Protein AF-A0A966QBP2-F1 (afdb_monomer_lite)

Radius of gyration: 14.1 Å; chains: 1; bounding box: 32×29×41 Å

pLDDT: mean 90.87, std 15.33, range [36.44, 98.75]

Secondary structure (DSSP, 8-state):
----S-TTSS--S-EEEE--S-HHHHHHHHHHHHHH--SEEEEEE--PPTT-HHHHHHHHHHHHHHHHH--SS-EEEEEE-

Structure (mmCIF, N/CA/C/O backbone):
data_AF-A0A966QBP2-F1
#
_entry.id   AF-A0A966QBP2-F1
#
loop_
_atom_site.group_PDB
_atom_site.id
_atom_site.type_symbol
_atom_site.label_atom_id
_atom_site.label_alt_id
_atom_site.label_comp_id
_atom_site.label_asym_id
_atom_site.label_entity_id
_atom_site.label_seq_id
_atom_site.pdbx_PDB_ins_code
_atom_site.Cartn_x
_atom_site.Cartn_y
_atom_site.Cartn_z
_atom_site.occupancy
_atom_site.B_iso_or_equiv
_atom_site.auth_seq_id
_atom_site.auth_comp_id
_atom_site.auth_asym_id
_atom_site.auth_atom_id
_atom_site.pdbx_PDB_model_num
ATOM 1 N N . MET A 1 1 ? -19.330 20.304 8.782 1.00 36.44 1 MET A N 1
ATOM 2 C CA . MET A 1 1 ? -18.144 19.557 9.250 1.00 36.44 1 MET A CA 1
ATOM 3 C C . MET A 1 1 ? -18.662 18.366 10.039 1.00 36.44 1 MET A C 1
ATOM 5 O O . MET A 1 1 ? -19.169 18.565 11.133 1.00 36.44 1 MET A O 1
ATOM 9 N N . LEU A 1 2 ? -18.687 17.167 9.452 1.00 44.75 2 LEU A N 1
ATOM 10 C CA . LEU A 1 2 ? -19.037 15.962 10.207 1.00 44.75 2 LEU A CA 1
ATOM 11 C C . LEU A 1 2 ? -17.871 15.689 11.159 1.00 44.75 2 LEU A C 1
ATOM 13 O O . LEU A 1 2 ? -16.794 15.305 10.714 1.00 44.75 2 LEU A O 1
ATOM 17 N N . ALA A 1 3 ? -18.062 15.955 12.448 1.00 40.81 3 ALA A N 1
ATOM 18 C CA . ALA A 1 3 ? -17.167 15.439 13.469 1.00 40.81 3 ALA A CA 1
ATOM 19 C C . ALA A 1 3 ? -17.273 13.909 13.416 1.00 40.81 3 ALA A C 1
ATOM 21 O O . ALA A 1 3 ? -18.344 13.359 13.676 1.00 40.81 3 ALA A O 1
ATOM 22 N N . ALA A 1 4 ? -16.202 13.231 13.001 1.00 50.56 4 ALA A N 1
ATOM 23 C CA . ALA A 1 4 ? -16.149 11.778 13.034 1.00 50.56 4 ALA A CA 1
ATOM 24 C C . ALA A 1 4 ? -16.221 11.345 14.511 1.00 50.56 4 ALA A C 1
ATOM 26 O O . ALA A 1 4 ? -15.346 11.729 15.291 1.00 50.56 4 ALA A O 1
ATOM 27 N N . PRO A 1 5 ? -17.264 10.614 14.939 1.00 46.66 5 PRO A N 1
ATOM 28 C CA . PRO A 1 5 ? -17.370 10.191 16.322 1.00 46.66 5 PRO A CA 1
ATOM 29 C C . PRO A 1 5 ? -16.278 9.157 16.614 1.00 46.66 5 PRO A C 1
ATOM 31 O O . PRO A 1 5 ? -16.164 8.162 15.905 1.00 46.66 5 PRO A O 1
ATOM 34 N N . GLY A 1 6 ? -15.522 9.380 17.690 1.00 50.31 6 GLY A N 1
ATOM 35 C CA . GLY A 1 6 ? -14.798 8.322 18.395 1.00 50.31 6 GLY A CA 1
ATOM 36 C C . GLY A 1 6 ? -13.341 8.082 17.996 1.00 50.31 6 GLY A C 1
ATOM 37 O O . GLY A 1 6 ? -12.997 6.960 17.650 1.00 50.31 6 GLY A O 1
ATOM 38 N N . LEU A 1 7 ? -12.444 9.054 18.192 1.00 53.81 7 LEU A N 1
ATOM 39 C CA . LEU A 1 7 ? -10.997 8.778 18.307 1.00 53.81 7 LEU A CA 1
ATOM 40 C C . LEU A 1 7 ? -10.647 8.202 19.697 1.00 53.81 7 LEU A C 1
ATOM 42 O O . LEU A 1 7 ? -9.772 8.700 20.396 1.00 53.81 7 LEU A O 1
ATOM 46 N N . ALA A 1 8 ? -11.380 7.172 20.120 1.00 54.81 8 ALA A N 1
ATOM 47 C CA . ALA A 1 8 ? -10.970 6.284 21.212 1.00 54.81 8 ALA A CA 1
ATOM 48 C C . ALA A 1 8 ? -10.383 4.964 20.666 1.00 54.81 8 ALA A C 1
ATOM 50 O O . ALA A 1 8 ? -9.792 4.198 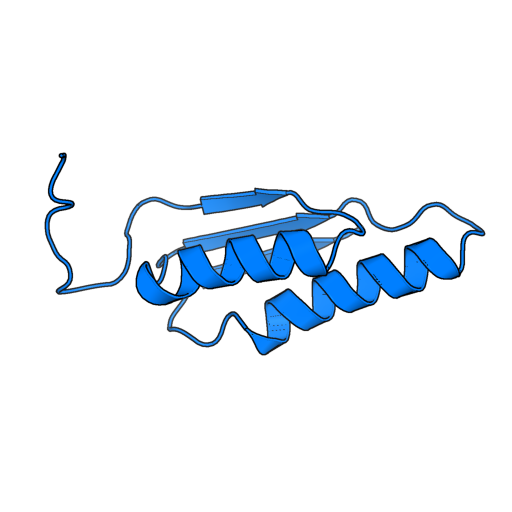21.419 1.00 54.81 8 ALA A O 1
ATOM 51 N N . GLN A 1 9 ? -10.554 4.709 19.361 1.00 65.81 9 GLN A N 1
ATOM 52 C CA . GLN A 1 9 ? -10.081 3.562 18.579 1.00 65.81 9 GLN A CA 1
ATOM 53 C C . GLN A 1 9 ? -9.862 4.051 17.125 1.00 65.81 9 GLN A C 1
ATOM 55 O O . GLN A 1 9 ? -10.526 5.002 16.712 1.00 65.81 9 GLN A O 1
ATOM 60 N N . GLY A 1 10 ? -8.961 3.441 16.342 1.00 76.31 10 GLY A N 1
ATOM 61 C CA . GLY A 1 10 ? -8.666 3.855 14.950 1.00 76.31 10 GLY A CA 1
ATOM 62 C C . GLY A 1 10 ? -9.882 3.858 14.000 1.00 76.31 10 GLY A C 1
ATOM 63 O O . GLY A 1 10 ? -10.934 3.309 14.337 1.00 76.31 10 GLY A O 1
ATOM 64 N N . TYR A 1 11 ? -9.767 4.446 12.801 1.00 93.00 11 TYR A N 1
ATOM 65 C CA . TYR A 1 11 ? -10.883 4.601 11.850 1.00 93.00 11 TYR A CA 1
ATOM 66 C C . TYR A 1 11 ? -11.501 3.253 11.422 1.00 93.00 11 TYR A C 1
ATOM 68 O O . TYR A 1 11 ? -10.828 2.369 10.888 1.00 93.00 11 TYR A O 1
ATOM 76 N N . GLY A 1 12 ? -12.803 3.079 11.681 1.00 94.31 12 GLY A N 1
ATOM 77 C CA . GLY A 1 12 ? -13.476 1.774 11.594 1.00 94.31 12 GLY A CA 1
ATOM 78 C C . GLY A 1 12 ? -13.996 1.364 10.210 1.00 94.31 12 GLY A C 1
ATOM 79 O O . GLY A 1 12 ? -14.276 0.180 9.990 1.00 94.31 12 GLY A O 1
ATOM 80 N N . VAL A 1 13 ? -14.136 2.306 9.270 1.00 96.06 13 VAL A N 1
ATOM 81 C CA . VAL A 1 13 ? -14.579 1.993 7.900 1.00 96.06 13 VAL A CA 1
ATOM 82 C C . VAL A 1 13 ? -13.387 1.437 7.111 1.00 96.06 13 VAL A C 1
ATOM 84 O O . VAL A 1 13 ? -12.343 2.089 7.075 1.00 96.06 13 VAL A O 1
ATOM 87 N N . PRO A 1 14 ? -13.499 0.251 6.482 1.00 97.06 14 PRO A N 1
ATOM 88 C CA . PRO A 1 14 ? -12.398 -0.313 5.708 1.00 97.06 14 PRO A CA 1
ATOM 89 C C . PRO A 1 14 ? -12.041 0.544 4.492 1.00 97.06 14 PRO A C 1
ATOM 91 O O . PRO A 1 14 ? -12.930 1.051 3.807 1.00 97.06 14 PRO A O 1
ATOM 94 N N . ILE A 1 15 ? -10.746 0.649 4.195 1.00 98.06 15 ILE A N 1
ATOM 95 C CA . ILE A 1 15 ? -10.233 1.431 3.064 1.00 98.06 15 ILE A CA 1
ATOM 96 C C . ILE A 1 15 ? -9.509 0.508 2.086 1.00 98.06 15 ILE A C 1
ATOM 98 O O . ILE A 1 15 ? -8.679 -0.302 2.495 1.00 98.06 15 ILE A O 1
ATOM 102 N N . LEU A 1 16 ? -9.805 0.652 0.793 1.00 98.56 16 LEU A N 1
ATOM 103 C CA . LEU A 1 16 ? -9.042 0.050 -0.298 1.00 98.56 16 LEU A CA 1
ATOM 104 C C . LEU A 1 16 ? -8.242 1.138 -1.016 1.00 98.56 16 LEU A C 1
ATOM 106 O O . LEU A 1 16 ? -8.820 2.072 -1.569 1.00 98.56 16 LEU A O 1
ATOM 110 N N . VAL A 1 17 ? -6.923 0.980 -1.044 1.00 98.44 17 VAL A N 1
ATOM 111 C CA . VAL A 1 17 ? -6.007 1.805 -1.831 1.00 98.44 17 VAL A CA 1
ATOM 112 C C . VAL A 1 17 ? -5.587 1.027 -3.069 1.00 98.44 17 VAL A C 1
ATOM 114 O O . VAL A 1 17 ? -4.930 -0.009 -2.978 1.00 98.44 17 VAL A O 1
ATOM 117 N N . ILE A 1 18 ? -5.953 1.544 -4.236 1.00 98.31 18 ILE A N 1
ATOM 118 C CA . ILE A 1 18 ? -5.477 1.044 -5.525 1.00 98.31 18 ILE A CA 1
ATOM 119 C C . ILE A 1 18 ? -4.370 1.985 -5.987 1.00 98.31 18 ILE A C 1
ATOM 121 O O . ILE A 1 18 ? -4.590 3.192 -6.098 1.00 98.31 18 ILE A O 1
ATOM 125 N N . PHE A 1 19 ? -3.178 1.449 -6.226 1.00 98.06 19 PHE A N 1
ATOM 126 C CA . PHE A 1 19 ? -2.004 2.240 -6.584 1.00 98.06 19 PHE A CA 1
ATOM 127 C C . PHE A 1 19 ? -1.178 1.561 -7.678 1.00 98.06 19 PHE A C 1
ATOM 129 O O . PHE A 1 19 ? -1.365 0.388 -7.992 1.00 98.06 19 PHE A O 1
ATOM 136 N N . TRP A 1 20 ? -0.249 2.322 -8.260 1.00 97.00 20 TRP A N 1
ATOM 137 C CA . TRP A 1 20 ? 0.672 1.822 -9.279 1.00 97.00 20 TRP A CA 1
ATOM 138 C C . TRP A 1 20 ? 2.103 2.339 -9.058 1.00 97.00 20 TRP A C 1
ATOM 140 O O . TRP A 1 20 ? 2.753 1.923 -8.104 1.00 97.00 20 TRP A O 1
ATOM 150 N N . ASN A 1 21 ? 2.594 3.256 -9.896 1.00 96.88 21 ASN A N 1
ATOM 151 C CA . ASN A 1 21 ? 4.004 3.659 -9.991 1.00 96.88 21 ASN A CA 1
ATOM 152 C C . ASN A 1 21 ? 4.272 5.124 -9.571 1.00 96.88 21 ASN A C 1
ATOM 154 O O . ASN A 1 21 ? 5.209 5.743 -10.065 1.00 96.88 21 ASN A O 1
ATOM 158 N N . ARG A 1 22 ? 3.427 5.717 -8.717 1.00 98.00 22 ARG A N 1
ATOM 159 C CA . ARG A 1 22 ? 3.542 7.129 -8.297 1.00 98.00 22 ARG A CA 1
ATOM 160 C C . ARG A 1 22 ? 3.870 7.245 -6.801 1.00 98.00 22 ARG A C 1
ATOM 162 O O . ARG A 1 22 ? 2.956 7.543 -6.026 1.00 98.00 22 ARG A O 1
ATOM 169 N N . PRO A 1 23 ? 5.126 7.000 -6.383 1.00 98.25 23 PRO A N 1
ATOM 170 C CA . PRO A 1 23 ? 5.484 6.916 -4.966 1.00 98.25 23 PRO A CA 1
ATOM 171 C C . PRO A 1 23 ? 5.170 8.196 -4.184 1.00 98.25 23 PRO A C 1
ATOM 173 O O . PRO A 1 23 ? 4.702 8.128 -3.057 1.00 98.25 23 PRO A O 1
ATOM 176 N N . GLU A 1 24 ? 5.327 9.362 -4.793 1.00 98.44 24 GLU A N 1
ATOM 177 C CA . GLU A 1 24 ? 5.136 10.667 -4.158 1.00 98.44 24 GLU A CA 1
ATOM 178 C C . GLU A 1 24 ? 3.647 10.953 -3.917 1.00 98.44 24 GLU A C 1
ATOM 180 O O . GLU A 1 24 ? 3.270 11.478 -2.871 1.00 98.44 24 GLU A O 1
ATOM 185 N N . MET A 1 25 ? 2.774 10.538 -4.844 1.00 98.50 25 MET A N 1
ATOM 186 C CA . MET A 1 25 ? 1.323 10.610 -4.632 1.00 98.50 25 MET A CA 1
ATOM 187 C C . MET A 1 25 ? 0.866 9.606 -3.572 1.00 98.50 25 MET A C 1
ATOM 189 O O . MET A 1 25 ? -0.012 9.919 -2.769 1.00 98.50 25 MET A O 1
ATOM 193 N N . LEU A 1 26 ? 1.459 8.408 -3.562 1.00 98.69 26 LEU A N 1
ATOM 194 C CA . LEU A 1 26 ? 1.167 7.401 -2.549 1.00 98.69 26 LEU A CA 1
ATOM 195 C C . LEU A 1 26 ? 1.613 7.866 -1.158 1.00 98.69 26 LEU A C 1
ATOM 197 O O . LEU A 1 26 ? 0.862 7.698 -0.205 1.00 98.69 26 LEU A O 1
ATOM 201 N N . ALA A 1 27 ? 2.779 8.504 -1.047 1.00 98.62 27 ALA A N 1
ATOM 202 C CA . ALA A 1 27 ? 3.263 9.086 0.199 1.00 98.62 27 ALA A CA 1
ATOM 203 C C . ALA A 1 27 ? 2.284 10.137 0.742 1.00 98.62 27 ALA A C 1
ATOM 205 O O . ALA A 1 27 ? 1.868 10.036 1.891 1.00 98.62 27 ALA A O 1
ATOM 206 N N . GLY A 1 28 ? 1.818 11.062 -0.106 1.00 98.56 28 GLY A N 1
ATOM 207 C CA . GLY A 1 28 ? 0.819 12.056 0.301 1.00 98.56 28 GLY A CA 1
ATOM 208 C C . GLY A 1 28 ? -0.519 11.443 0.735 1.00 98.56 28 GLY A C 1
ATOM 209 O O . GLY A 1 28 ? -1.163 11.944 1.653 1.00 98.56 28 GLY A O 1
ATOM 210 N N . LEU A 1 29 ? -0.942 10.332 0.120 1.00 98.31 29 LEU A N 1
ATOM 211 C CA . LEU A 1 29 ? -2.111 9.580 0.589 1.00 98.31 29 LEU A CA 1
ATOM 212 C C . LEU A 1 29 ? -1.859 8.960 1.973 1.00 98.31 29 LEU A C 1
ATOM 214 O O . LEU A 1 29 ? -2.733 9.019 2.838 1.00 98.31 29 LEU A O 1
ATOM 218 N N . LEU A 1 30 ? -0.679 8.377 2.188 1.00 98.3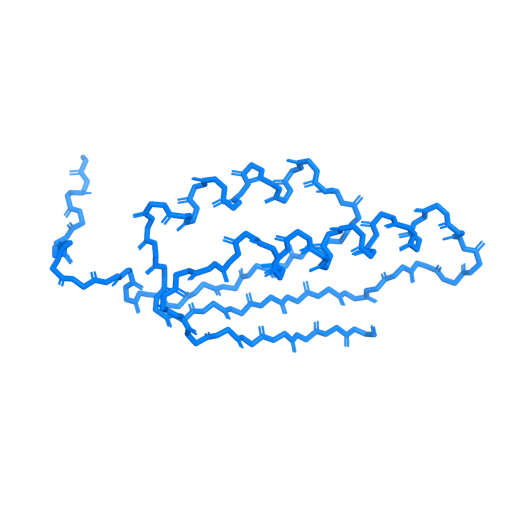1 30 LEU A N 1
ATOM 219 C CA . LEU A 1 30 ? -0.297 7.773 3.466 1.00 98.31 30 LEU A CA 1
ATOM 220 C C . LEU A 1 30 ? -0.212 8.815 4.588 1.00 98.31 30 LEU A C 1
ATOM 222 O O . LEU A 1 30 ? -0.671 8.519 5.687 1.00 98.31 30 LEU A O 1
ATOM 226 N N . ASP A 1 31 ? 0.242 10.040 4.302 1.00 97.94 31 ASP A N 1
ATOM 227 C CA . ASP A 1 31 ? 0.245 11.154 5.265 1.00 97.94 31 ASP A CA 1
ATOM 228 C C . ASP A 1 31 ? -1.168 11.478 5.795 1.00 97.94 31 ASP A C 1
ATOM 230 O O . ASP A 1 31 ? -1.328 11.899 6.939 1.00 97.94 31 ASP A O 1
ATOM 234 N N . VAL A 1 32 ? -2.214 11.259 4.988 1.00 95.94 32 VAL A N 1
ATOM 235 C CA . VAL A 1 32 ? -3.617 11.452 5.400 1.00 95.94 32 VAL A CA 1
ATOM 236 C C . VAL A 1 32 ? -4.159 10.238 6.156 1.00 95.94 32 VAL A C 1
ATOM 238 O O . VAL A 1 32 ? -4.968 10.386 7.074 1.00 95.94 32 VAL A O 1
ATOM 241 N N . LEU A 1 33 ? -3.734 9.028 5.783 1.00 96.06 33 LEU A N 1
ATOM 242 C CA . LEU A 1 33 ? -4.174 7.794 6.438 1.00 96.06 33 LEU A CA 1
ATOM 243 C C . LEU A 1 33 ? -3.537 7.600 7.818 1.00 96.06 33 LEU A C 1
ATOM 245 O O . LEU A 1 33 ? -4.189 7.057 8.707 1.00 96.06 33 LEU A O 1
ATOM 249 N N . GLU A 1 34 ? -2.306 8.064 8.014 1.00 95.31 34 GLU A N 1
ATOM 250 C CA . GLU A 1 34 ? -1.555 7.920 9.262 1.00 95.31 34 GLU A CA 1
ATOM 251 C C . GLU A 1 34 ? -2.286 8.490 10.495 1.00 95.31 34 GLU A C 1
ATOM 253 O O . GLU A 1 34 ? -2.449 7.747 11.462 1.00 95.31 34 GLU A O 1
ATOM 258 N N . PRO A 1 35 ? -2.823 9.729 10.501 1.00 94.38 35 PRO A N 1
ATOM 259 C CA . PRO A 1 35 ? -3.600 10.229 11.639 1.00 94.38 35 PRO A CA 1
ATOM 260 C C . PRO A 1 35 ? -4.987 9.577 11.775 1.00 94.38 35 PRO A C 1
ATOM 262 O O . PRO A 1 35 ? -5.566 9.604 12.860 1.00 94.38 35 PRO A O 1
ATOM 265 N N . LEU A 1 36 ? -5.539 8.994 10.703 1.00 93.94 36 LEU A N 1
ATOM 266 C CA . LEU A 1 36 ? -6.822 8.278 10.747 1.00 93.94 36 LEU A CA 1
ATOM 267 C C . LEU A 1 36 ? -6.688 6.879 11.359 1.00 93.94 36 LEU A C 1
ATOM 269 O O . LEU A 1 36 ? -7.656 6.366 11.921 1.00 93.94 36 LEU A O 1
ATOM 273 N N . GLN A 1 37 ? -5.514 6.259 11.221 1.00 95.12 37 GLN A N 1
ATOM 274 C CA . GLN A 1 37 ? -5.213 4.899 11.669 1.00 95.12 37 GLN A CA 1
ATOM 275 C C . GLN A 1 37 ? -6.337 3.898 11.334 1.00 95.12 37 GLN A C 1
ATOM 277 O O . GLN A 1 37 ? -6.980 3.365 12.244 1.00 95.12 37 GLN A O 1
ATOM 282 N N . PRO A 1 38 ? -6.643 3.645 10.044 1.00 95.88 38 PRO A N 1
ATOM 283 C CA . PRO A 1 38 ? -7.666 2.678 9.668 1.00 95.88 38 PRO A CA 1
ATOM 284 C C . PRO A 1 38 ? -7.401 1.318 10.304 1.00 95.88 38 PRO A C 1
ATOM 286 O O . PRO A 1 38 ? -6.289 0.799 10.222 1.00 95.88 38 PRO A O 1
ATOM 289 N N . GLN A 1 39 ? -8.437 0.711 10.877 1.00 96.38 39 GLN A N 1
ATOM 290 C CA . GLN A 1 39 ? -8.337 -0.618 11.488 1.00 96.38 39 GLN A CA 1
ATOM 291 C C . GLN A 1 39 ? -8.184 -1.727 10.435 1.00 96.38 39 GLN A C 1
ATOM 293 O O . GLN A 1 39 ? -7.637 -2.793 10.717 1.00 96.38 39 GLN A O 1
ATOM 298 N N . ARG A 1 40 ? -8.681 -1.484 9.214 1.00 97.75 40 ARG A N 1
ATOM 299 C CA . ARG A 1 40 ? -8.613 -2.393 8.063 1.00 97.75 40 ARG A CA 1
ATOM 300 C C . ARG A 1 40 ? -8.179 -1.624 6.823 1.00 97.75 40 ARG A C 1
ATOM 302 O O . ARG A 1 40 ? -8.891 -0.719 6.382 1.00 97.75 40 ARG A O 1
ATOM 309 N N . LEU A 1 41 ? -7.040 -2.018 6.261 1.00 98.44 41 LEU A N 1
ATOM 310 C CA . LEU A 1 41 ? -6.477 -1.431 5.051 1.00 98.44 41 LEU A CA 1
ATOM 311 C C . LEU A 1 41 ? -6.195 -2.532 4.028 1.00 98.44 41 LEU A C 1
ATOM 313 O O . LEU A 1 41 ? -5.495 -3.504 4.307 1.00 98.44 41 LEU A O 1
ATOM 317 N N . TYR A 1 42 ? -6.734 -2.361 2.829 1.00 98.75 42 TYR A N 1
ATOM 318 C CA . TYR A 1 42 ? -6.436 -3.193 1.674 1.00 98.75 42 TYR A CA 1
ATOM 319 C C . TYR A 1 42 ? -5.605 -2.371 0.704 1.00 98.75 42 TYR A C 1
ATOM 321 O O . TYR A 1 42 ? -5.935 -1.217 0.430 1.00 98.75 42 TYR A O 1
ATOM 329 N N . VAL A 1 43 ? -4.556 -2.966 0.153 1.00 98.56 43 VAL A N 1
ATOM 330 C CA . VAL A 1 43 ? -3.736 -2.329 -0.875 1.00 98.56 43 VAL A CA 1
ATOM 331 C C . VAL A 1 43 ? -3.642 -3.244 -2.092 1.00 98.56 43 VAL A C 1
ATOM 333 O O . VAL A 1 43 ? -3.412 -4.449 -1.959 1.00 98.56 43 VAL A O 1
ATOM 336 N N . ALA A 1 44 ? -3.855 -2.684 -3.280 1.00 98.50 44 ALA A N 1
ATOM 337 C CA . ALA A 1 44 ? -3.865 -3.424 -4.536 1.00 98.50 44 ALA A CA 1
ATOM 338 C C . ALA A 1 44 ? -3.018 -2.722 -5.604 1.00 98.50 44 ALA A C 1
ATOM 340 O O . ALA A 1 44 ? -3.112 -1.505 -5.771 1.00 98.50 44 ALA A O 1
ATOM 341 N N . CYS A 1 45 ? -2.200 -3.498 -6.318 1.00 97.56 45 CYS A N 1
ATOM 342 C CA . CYS A 1 45 ? -1.347 -3.011 -7.401 1.00 97.56 45 CYS A CA 1
ATOM 343 C C . CYS A 1 45 ? -1.147 -4.102 -8.463 1.00 97.56 45 CYS A C 1
ATOM 345 O O . CYS A 1 45 ? -0.600 -5.166 -8.164 1.00 97.56 45 CYS A O 1
ATOM 347 N N . ASP A 1 46 ? -1.524 -3.800 -9.707 1.00 94.62 46 ASP A N 1
ATOM 348 C CA . ASP A 1 46 ? -1.445 -4.720 -10.856 1.00 94.62 46 ASP A CA 1
ATOM 349 C C . ASP A 1 46 ? -0.012 -4.936 -11.381 1.00 94.62 46 ASP A C 1
ATOM 351 O O . ASP A 1 46 ? 0.201 -5.686 -12.328 1.00 94.62 46 ASP A O 1
ATOM 355 N N . GLY A 1 47 ? 0.987 -4.303 -10.760 1.00 92.38 47 GLY A N 1
ATOM 356 C CA . GLY A 1 47 ? 2.394 -4.494 -11.100 1.00 92.38 47 GLY A CA 1
ATOM 357 C C . GLY A 1 47 ? 2.885 -3.646 -12.284 1.00 92.38 47 GLY A C 1
ATOM 358 O O . GLY A 1 47 ? 2.124 -2.912 -12.919 1.00 92.38 47 GLY A O 1
ATOM 359 N N . PRO A 1 48 ? 4.201 -3.656 -12.544 1.00 93.62 48 PRO A N 1
ATOM 360 C CA . PRO A 1 48 ? 4.802 -2.908 -13.642 1.00 93.62 48 PRO A CA 1
ATOM 361 C C . PRO A 1 48 ? 4.493 -3.556 -14.997 1.00 93.62 48 PRO A C 1
ATOM 363 O O . PRO A 1 48 ? 4.164 -4.738 -15.081 1.00 93.62 48 PRO A O 1
ATOM 366 N N . ARG A 1 49 ? 4.645 -2.790 -16.083 1.00 89.38 49 ARG A N 1
ATOM 367 C CA . ARG A 1 49 ? 4.628 -3.366 -17.435 1.00 89.38 49 ARG A CA 1
ATOM 368 C C . ARG A 1 49 ? 5.863 -4.251 -17.632 1.00 89.38 49 ARG A C 1
ATOM 370 O O . ARG A 1 49 ? 6.933 -3.941 -17.102 1.00 89.38 49 ARG A O 1
ATOM 377 N N . ALA A 1 50 ? 5.707 -5.337 -18.389 1.00 83.19 50 ALA A N 1
ATOM 378 C CA . ALA A 1 50 ? 6.838 -6.157 -18.815 1.00 83.19 50 ALA A CA 1
ATOM 379 C C . ALA A 1 50 ? 7.858 -5.284 -19.573 1.00 83.19 50 ALA A C 1
ATOM 381 O O . ALA A 1 50 ? 7.465 -4.368 -20.294 1.00 83.19 50 ALA A O 1
ATOM 382 N N . ASP A 1 51 ? 9.146 -5.554 -19.357 1.00 88.50 51 ASP A N 1
ATOM 383 C CA . ASP A 1 51 ? 10.283 -4.906 -20.031 1.00 88.50 51 ASP A CA 1
ATOM 384 C C . ASP A 1 51 ? 10.463 -3.394 -19.800 1.00 88.50 51 ASP A C 1
ATOM 386 O O . ASP A 1 51 ? 11.168 -2.726 -20.555 1.00 88.50 51 ASP A O 1
ATOM 390 N N . ASP A 1 52 ? 9.894 -2.847 -18.722 1.00 92.19 52 ASP A N 1
ATOM 391 C CA . ASP A 1 52 ? 10.112 -1.456 -18.310 1.00 92.19 52 ASP A CA 1
ATOM 392 C C . ASP A 1 52 ? 10.770 -1.380 -16.916 1.00 92.19 52 ASP A C 1
ATOM 394 O O . ASP A 1 52 ? 10.070 -1.350 -15.895 1.00 92.19 52 ASP A O 1
ATOM 398 N N . PRO A 1 53 ? 12.118 -1.353 -16.846 1.00 92.62 53 PRO A N 1
ATOM 399 C CA . PRO A 1 53 ? 12.856 -1.335 -15.581 1.00 92.62 53 PRO A CA 1
ATOM 400 C C . PRO A 1 53 ? 12.531 -0.126 -14.700 1.00 92.62 53 PRO A C 1
ATOM 402 O O . PRO A 1 53 ? 12.526 -0.236 -13.476 1.00 92.62 53 PRO A O 1
ATOM 405 N N . HIS A 1 54 ? 12.219 1.023 -15.304 1.00 93.81 54 HIS A N 1
ATOM 406 C CA . HIS A 1 54 ? 11.891 2.227 -14.549 1.00 93.81 54 HIS A CA 1
ATOM 407 C C . HIS A 1 54 ? 10.534 2.085 -13.853 1.00 93.81 54 HIS A C 1
ATOM 409 O O . HIS A 1 54 ? 10.400 2.369 -12.663 1.00 93.81 54 HIS A O 1
ATOM 415 N N . ASN A 1 55 ? 9.527 1.567 -14.562 1.00 93.25 55 ASN A N 1
ATOM 416 C CA . ASN A 1 55 ? 8.238 1.266 -13.944 1.00 93.25 55 ASN A CA 1
ATOM 417 C C . ASN A 1 55 ? 8.345 0.165 -12.882 1.00 93.25 55 ASN A C 1
ATOM 419 O O . ASN A 1 55 ? 7.653 0.246 -11.866 1.00 93.25 55 ASN A O 1
ATOM 423 N N . GLN A 1 56 ? 9.210 -0.833 -13.080 1.00 95.94 56 GLN A N 1
ATOM 424 C CA . GLN A 1 56 ? 9.498 -1.846 -12.060 1.00 95.94 56 GLN A CA 1
ATOM 425 C C . GLN A 1 56 ? 10.035 -1.205 -10.780 1.00 95.94 56 GLN A C 1
ATOM 427 O O . GLN A 1 56 ? 9.494 -1.461 -9.704 1.00 95.94 56 GLN A O 1
ATOM 432 N N . GLU A 1 57 ? 11.033 -0.329 -10.894 1.00 97.31 57 GLU A N 1
ATOM 433 C CA . GLU A 1 57 ? 11.603 0.392 -9.756 1.00 97.31 57 GLU A CA 1
ATOM 434 C C . GLU A 1 57 ? 10.540 1.223 -9.025 1.00 97.31 57 GLU A C 1
ATOM 436 O O . GLU A 1 57 ? 10.393 1.117 -7.808 1.00 97.31 57 GLU A O 1
ATOM 441 N N . LEU A 1 58 ? 9.744 2.006 -9.756 1.00 98.06 58 LEU A N 1
ATOM 442 C CA . LEU A 1 58 ? 8.710 2.854 -9.163 1.00 98.06 58 LEU A CA 1
ATOM 443 C C . LEU A 1 58 ? 7.620 2.048 -8.445 1.00 98.06 58 LEU A C 1
ATOM 445 O O . LEU A 1 58 ? 7.192 2.428 -7.355 1.00 98.06 58 LEU A O 1
ATOM 449 N N . VAL A 1 59 ? 7.178 0.925 -9.018 1.00 97.81 59 VAL A N 1
ATOM 450 C CA . VAL A 1 59 ? 6.211 0.037 -8.354 1.00 97.81 59 VAL A CA 1
ATOM 451 C C . VAL A 1 59 ? 6.813 -0.576 -7.090 1.00 97.81 59 VAL A C 1
ATOM 453 O O . VAL A 1 59 ? 6.128 -0.635 -6.068 1.00 97.81 59 VAL A O 1
ATOM 456 N N . GLN A 1 60 ? 8.082 -0.994 -7.117 1.00 97.69 60 GLN A N 1
ATOM 457 C CA . GLN A 1 60 ? 8.755 -1.511 -5.922 1.00 97.69 60 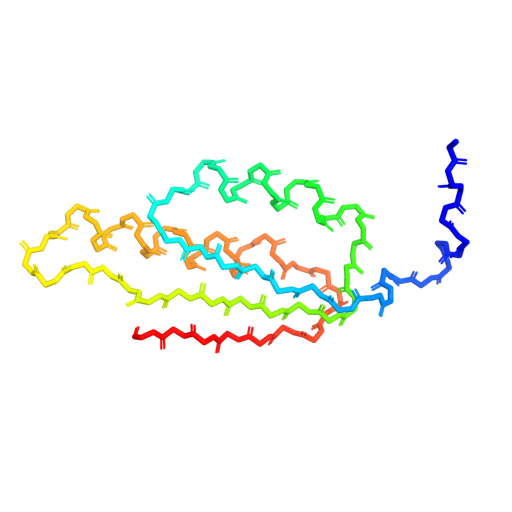GLN A CA 1
ATOM 458 C C . GLN A 1 60 ? 8.897 -0.438 -4.840 1.00 97.69 60 GLN A C 1
ATOM 460 O O . GLN A 1 60 ? 8.598 -0.711 -3.680 1.00 97.69 60 GLN A O 1
ATOM 465 N N . ARG A 1 61 ? 9.236 0.803 -5.212 1.00 98.44 61 ARG A N 1
ATOM 466 C CA . ARG A 1 61 ? 9.249 1.946 -4.286 1.00 98.44 61 ARG A CA 1
ATOM 467 C C . ARG A 1 61 ? 7.880 2.170 -3.643 1.00 98.44 61 ARG A C 1
ATOM 469 O O . ARG A 1 61 ? 7.806 2.361 -2.437 1.00 98.44 61 ARG A O 1
ATOM 476 N N . CYS A 1 62 ? 6.789 2.091 -4.406 1.00 98.62 62 CYS A N 1
ATOM 477 C CA . CYS A 1 62 ? 5.440 2.182 -3.840 1.00 98.62 62 CYS A CA 1
ATOM 478 C C . CYS A 1 62 ? 5.135 1.047 -2.848 1.00 98.62 62 CYS A C 1
ATOM 480 O O . CYS A 1 62 ? 4.564 1.299 -1.790 1.00 98.62 62 CYS A O 1
ATOM 482 N N . ARG A 1 63 ? 5.502 -0.199 -3.181 1.00 98.12 63 ARG A N 1
ATOM 483 C CA . ARG A 1 63 ? 5.301 -1.360 -2.294 1.00 98.12 63 ARG A CA 1
ATOM 484 C C . ARG A 1 63 ? 6.090 -1.192 -0.988 1.00 98.12 63 ARG A C 1
ATOM 486 O O . ARG A 1 63 ? 5.510 -1.374 0.077 1.00 98.12 63 ARG A O 1
ATOM 493 N N . ALA A 1 64 ? 7.348 -0.754 -1.075 1.00 98.44 64 ALA A N 1
ATOM 494 C CA . ALA A 1 64 ? 8.186 -0.449 0.085 1.00 98.44 64 ALA A CA 1
ATOM 495 C C . ALA A 1 64 ? 7.595 0.677 0.948 1.00 98.44 64 ALA A C 1
ATOM 497 O O . ALA A 1 64 ? 7.492 0.518 2.159 1.00 98.44 64 ALA A O 1
ATOM 498 N N . LEU A 1 65 ? 7.100 1.761 0.337 1.00 98.50 65 LEU A N 1
ATOM 499 C CA . LEU A 1 65 ? 6.454 2.857 1.070 1.00 98.50 65 LEU A CA 1
ATOM 500 C C . LEU A 1 65 ? 5.254 2.387 1.904 1.00 98.50 65 LEU A C 1
ATOM 502 O O . LEU A 1 65 ? 5.082 2.862 3.024 1.00 98.50 65 LEU A O 1
ATOM 506 N N . ILE A 1 66 ? 4.433 1.460 1.390 1.00 98.44 66 ILE A N 1
ATOM 507 C CA . ILE A 1 66 ? 3.345 0.862 2.182 1.00 98.44 66 ILE A CA 1
ATOM 508 C C . ILE A 1 66 ? 3.911 0.148 3.414 1.00 98.44 66 ILE A C 1
ATOM 510 O O . ILE A 1 66 ? 3.414 0.357 4.518 1.00 98.44 66 ILE A O 1
ATOM 514 N N . ASP A 1 67 ? 4.930 -0.689 3.231 1.00 97.25 67 ASP A N 1
ATOM 515 C CA . ASP A 1 67 ? 5.499 -1.500 4.310 1.00 97.25 67 ASP A CA 1
ATOM 516 C C . ASP A 1 67 ? 6.223 -0.647 5.365 1.00 97.25 67 ASP A C 1
ATOM 518 O O . ASP A 1 67 ? 6.159 -0.955 6.552 1.00 97.25 67 ASP A O 1
ATOM 522 N N . GLU A 1 68 ? 6.859 0.447 4.946 1.00 97.88 68 GLU A N 1
ATOM 523 C CA . GLU A 1 68 ? 7.588 1.370 5.820 1.00 97.88 68 GLU A CA 1
ATOM 524 C C . GLU A 1 68 ? 6.669 2.310 6.606 1.00 97.88 68 GLU A C 1
ATOM 526 O O . GLU A 1 68 ? 6.939 2.609 7.769 1.00 97.88 68 GLU A O 1
ATOM 531 N N . ARG A 1 69 ? 5.601 2.821 5.979 1.00 97.69 69 ARG A N 1
ATOM 532 C CA . ARG A 1 69 ? 4.757 3.876 6.567 1.00 97.69 69 ARG A CA 1
ATOM 533 C C . ARG A 1 69 ? 3.537 3.336 7.304 1.00 97.69 69 ARG A C 1
ATOM 535 O O . ARG A 1 69 ? 3.054 3.996 8.221 1.00 97.69 69 ARG A O 1
ATOM 542 N N . VAL A 1 70 ? 3.022 2.161 6.936 1.00 97.56 70 VAL A N 1
ATOM 543 C CA . VAL A 1 70 ? 1.855 1.562 7.603 1.00 97.56 70 VAL A CA 1
ATOM 544 C C . VAL A 1 70 ? 2.299 0.824 8.870 1.00 97.56 70 VAL A C 1
ATOM 546 O O . VAL A 1 70 ? 2.406 -0.399 8.900 1.00 97.56 70 VAL A O 1
ATOM 549 N N . THR A 1 71 ? 2.585 1.595 9.922 1.00 96.25 71 THR A N 1
ATOM 550 C CA . THR A 1 71 ? 3.170 1.109 11.189 1.00 96.25 71 THR A CA 1
ATOM 551 C C . THR A 1 71 ? 2.185 1.050 12.357 1.00 96.25 71 THR A C 1
ATOM 553 O O . THR A 1 71 ? 2.503 0.503 13.414 1.00 96.25 71 THR A O 1
ATOM 556 N N . TRP A 1 72 ? 0.981 1.602 12.194 1.00 94.38 72 TRP A N 1
ATOM 557 C CA . TRP A 1 72 ? -0.048 1.584 13.233 1.00 94.38 72 TRP A CA 1
ATOM 558 C C . TRP A 1 72 ? -0.734 0.209 13.330 1.00 94.38 72 TRP A C 1
ATOM 560 O O . TRP A 1 72 ? -0.666 -0.589 12.393 1.00 94.38 72 TRP A O 1
ATOM 570 N N . PRO A 1 73 ? -1.433 -0.097 14.442 1.00 95.00 73 PRO A N 1
ATOM 571 C CA . PRO A 1 73 ? -2.204 -1.331 14.567 1.00 95.00 73 PRO A CA 1
ATOM 572 C C . PRO A 1 73 ? -3.301 -1.424 13.493 1.00 95.00 73 PRO A C 1
ATOM 574 O O . PRO A 1 73 ? -4.318 -0.734 13.559 1.00 95.00 73 PRO A O 1
ATOM 577 N N . VAL A 1 74 ? -3.095 -2.286 12.496 1.00 96.06 74 VAL A N 1
ATOM 578 C CA . VAL A 1 74 ? -3.972 -2.423 11.325 1.00 96.06 74 VAL A CA 1
ATOM 579 C C . VAL A 1 74 ? -3.996 -3.850 10.803 1.00 96.06 74 VAL A C 1
ATOM 581 O O . VAL A 1 74 ? -2.983 -4.544 10.750 1.00 96.06 74 VAL A O 1
ATOM 584 N N . GLN A 1 75 ? -5.169 -4.289 10.358 1.00 97.94 75 GLN A N 1
ATOM 585 C CA . GLN A 1 75 ? -5.299 -5.483 9.532 1.00 97.94 75 GLN A CA 1
ATOM 586 C C . GLN A 1 75 ? -4.986 -5.106 8.081 1.00 97.94 75 GLN A C 1
ATOM 588 O O . GLN A 1 75 ? -5.867 -4.643 7.349 1.00 97.94 75 GLN A O 1
ATOM 593 N N . LEU A 1 76 ? -3.721 -5.263 7.687 1.00 98.12 76 LEU A N 1
ATOM 594 C CA . LEU A 1 76 ? -3.237 -4.929 6.349 1.00 98.12 76 LEU A CA 1
ATOM 595 C C . LEU A 1 76 ? -3.246 -6.149 5.423 1.00 98.12 76 LEU A C 1
ATOM 597 O O . LEU A 1 76 ? -2.575 -7.147 5.687 1.00 98.12 76 LEU A O 1
ATOM 601 N N . GLN A 1 77 ? -3.956 -6.042 4.301 1.00 98.56 77 GLN A N 1
ATOM 602 C CA . GLN A 1 77 ? -3.954 -7.047 3.237 1.00 98.56 77 GLN A CA 1
ATOM 603 C C . GLN A 1 77 ? -3.398 -6.463 1.942 1.00 98.56 77 GLN A C 1
ATOM 605 O O . GLN A 1 77 ? -3.774 -5.368 1.529 1.00 98.56 77 GLN A O 1
ATOM 610 N N . ARG A 1 78 ? -2.514 -7.219 1.289 1.00 98.12 78 ARG A N 1
ATOM 611 C CA . ARG A 1 78 ? -1.843 -6.826 0.047 1.00 98.12 78 ARG A CA 1
ATOM 612 C C . ARG A 1 78 ? -2.278 -7.762 -1.071 1.00 98.12 78 ARG A C 1
ATOM 614 O O . ARG A 1 78 ? -2.225 -8.979 -0.904 1.00 98.12 78 ARG A O 1
ATOM 621 N N . ARG A 1 79 ? -2.671 -7.204 -2.212 1.00 97.88 79 ARG A N 1
ATOM 622 C CA . ARG A 1 79 ? -2.885 -7.949 -3.455 1.00 97.88 79 ARG A CA 1
ATOM 623 C C . ARG A 1 79 ? -2.025 -7.343 -4.55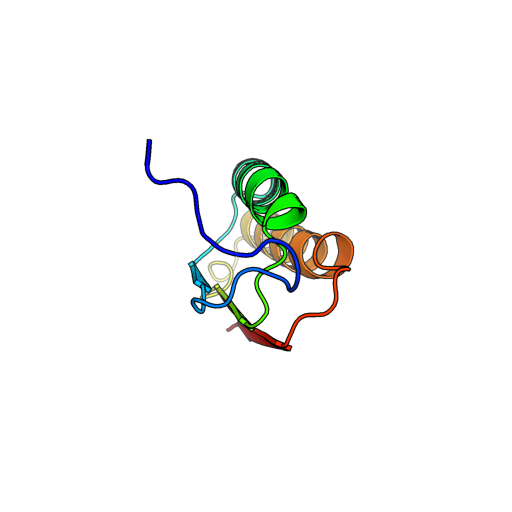2 1.00 97.88 79 ARG A C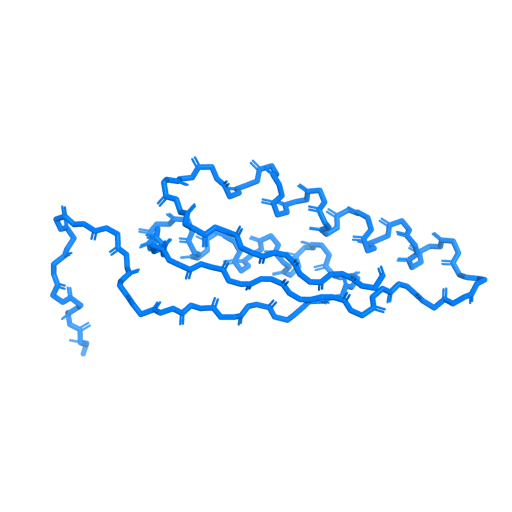 1
ATOM 625 O O . ARG A 1 79 ? -2.378 -6.324 -5.142 1.00 97.88 79 ARG A O 1
ATOM 632 N N . TYR A 1 80 ? -0.893 -7.980 -4.799 1.00 95.69 80 TYR A N 1
ATOM 633 C CA . TYR A 1 80 ? 0.042 -7.599 -5.846 1.00 95.69 80 TYR A CA 1
ATOM 634 C C . TYR A 1 80 ? 0.037 -8.661 -6.942 1.00 95.69 80 TYR A C 1
ATOM 636 O O . TYR A 1 80 ? -0.080 -9.846 -6.626 1.00 95.69 80 TYR A O 1
ATOM 644 N N . ALA A 1 81 ? 0.137 -8.226 -8.199 1.00 88.81 81 ALA A N 1
ATOM 645 C CA . ALA A 1 81 ? 0.560 -9.103 -9.287 1.00 88.81 81 ALA A CA 1
ATOM 646 C C . ALA A 1 81 ? 2.050 -9.455 -9.155 1.00 88.81 81 ALA A C 1
ATOM 648 O O . ALA A 1 81 ? 2.823 -8.605 -8.621 1.00 88.81 81 ALA A O 1
#

Sequence (81 aa):
MLAAPGLAQGYGVPILVIFWNRPEMLAGLLDVLEPLQPQRLYVACDGPRADDPHNQELVQRCRALIDERVTWPVQLQRRYA

Foldseek 3Di:
DPPDPDPVDAAEDEDEAEDFQDQPVLLVVLVVRLVRLYQEYEYEYAAADPPDVNSNVSRVSNVVSCVVRNPGNHDYHYHY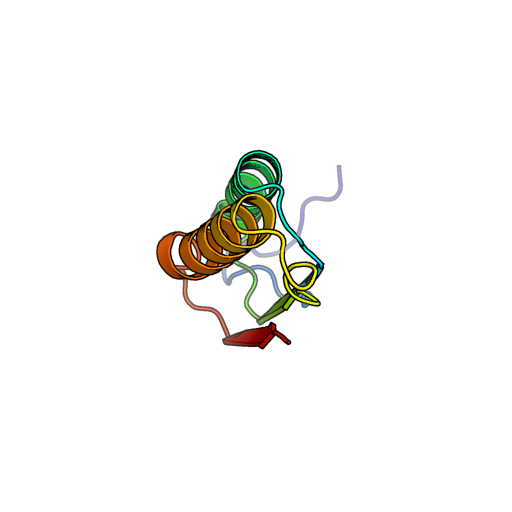D